Protein AF-A0AAD7U7Q7-F1 (afdb_monomer_lite)

Structure (mmCIF, N/CA/C/O backbone):
data_AF-A0AAD7U7Q7-F1
#
_entry.id   AF-A0AAD7U7Q7-F1
#
loop_
_atom_site.group_PDB
_atom_site.id
_atom_site.type_symbol
_atom_site.label_atom_id
_atom_site.label_alt_id
_atom_site.label_comp_id
_atom_site.label_asym_id
_atom_site.label_entity_id
_atom_site.label_seq_id
_atom_site.pdbx_PDB_ins_code
_atom_site.Cartn_x
_atom_site.Cartn_y
_atom_site.Cartn_z
_atom_site.occupancy
_atom_site.B_iso_or_equiv
_atom_site.auth_seq_id
_atom_site.auth_comp_id
_atom_site.auth_asym_id
_atom_site.auth_atom_id
_atom_site.pdbx_PDB_model_num
ATOM 1 N N . MET A 1 1 ? -9.051 -56.025 20.101 1.00 43.94 1 MET A N 1
ATOM 2 C CA . MET A 1 1 ? -9.552 -55.387 18.868 1.00 43.94 1 MET A CA 1
ATOM 3 C C . MET A 1 1 ? -9.273 -53.905 19.002 1.00 43.94 1 MET A C 1
ATOM 5 O O . MET A 1 1 ? -9.862 -53.266 19.862 1.00 43.94 1 MET A O 1
ATOM 9 N N . SER A 1 2 ? -8.268 -53.416 18.281 1.00 49.59 2 SER A N 1
ATOM 10 C CA . SER A 1 2 ? -7.791 -52.036 18.371 1.00 49.59 2 SER A CA 1
ATOM 11 C C . SER A 1 2 ? -8.788 -51.113 17.677 1.00 49.59 2 SER A C 1
ATOM 13 O O . SER A 1 2 ? -8.965 -51.211 16.465 1.00 49.59 2 SER A O 1
ATOM 15 N N . SER A 1 3 ? -9.463 -50.250 18.436 1.00 54.94 3 SER A N 1
ATOM 16 C CA . SER A 1 3 ? -10.316 -49.207 17.866 1.00 54.94 3 SER A CA 1
ATOM 17 C C . SER A 1 3 ? -9.438 -48.168 17.179 1.00 54.94 3 SER A C 1
ATOM 19 O O . SER A 1 3 ? -8.774 -47.368 17.834 1.00 54.94 3 SER A O 1
ATOM 21 N N . THR A 1 4 ? -9.433 -48.200 15.848 1.00 55.84 4 THR A N 1
ATOM 22 C CA . THR A 1 4 ? -8.940 -47.118 14.998 1.00 55.84 4 THR A CA 1
ATOM 23 C C . THR A 1 4 ? -9.748 -45.863 15.305 1.00 55.84 4 THR A C 1
ATOM 25 O O . THR A 1 4 ? -10.890 -45.711 14.874 1.00 55.84 4 THR A O 1
ATOM 28 N N . GLN A 1 5 ? -9.146 -44.964 16.078 1.00 46.69 5 GLN A N 1
ATOM 29 C CA . GLN A 1 5 ? -9.601 -43.592 16.199 1.00 46.69 5 GLN A CA 1
ATOM 30 C C . GLN A 1 5 ? -9.310 -42.903 14.864 1.00 46.69 5 GLN A C 1
ATOM 32 O O . GLN A 1 5 ? -8.167 -42.580 14.543 1.00 46.69 5 GLN A O 1
ATOM 37 N N . VAL A 1 6 ? -10.357 -42.714 14.066 1.00 48.38 6 VAL A N 1
ATOM 38 C CA . VAL A 1 6 ? -10.345 -41.794 12.932 1.00 48.38 6 VAL A CA 1
ATOM 39 C C . VAL A 1 6 ? -10.052 -40.394 13.467 1.00 48.38 6 VAL A C 1
ATOM 41 O O . VAL A 1 6 ? -10.889 -39.761 14.108 1.00 48.38 6 VAL A O 1
ATOM 44 N N . VAL A 1 7 ? -8.829 -39.925 13.233 1.00 46.25 7 VAL A N 1
ATOM 45 C CA . VAL A 1 7 ? -8.469 -38.511 13.320 1.00 46.25 7 VAL A CA 1
ATOM 46 C C . VAL A 1 7 ? -9.230 -37.782 12.218 1.00 46.25 7 VAL A C 1
ATOM 48 O O . VAL A 1 7 ? -8.768 -37.645 11.089 1.00 46.25 7 VAL A O 1
ATOM 51 N N . ALA A 1 8 ? -10.459 -37.380 12.541 1.00 45.91 8 ALA A N 1
ATOM 52 C CA . ALA A 1 8 ? -11.198 -36.401 11.771 1.00 45.91 8 ALA A CA 1
ATOM 53 C C . ALA A 1 8 ? -10.328 -35.143 11.691 1.00 45.91 8 ALA A C 1
ATOM 55 O O . ALA A 1 8 ? -9.970 -34.565 12.718 1.00 45.91 8 ALA A O 1
ATOM 56 N N . ALA A 1 9 ? -9.942 -34.781 10.469 1.00 49.66 9 ALA A N 1
ATOM 57 C CA . ALA A 1 9 ? -9.218 -33.565 10.156 1.00 49.66 9 ALA A CA 1
ATOM 58 C C . ALA A 1 9 ? -9.987 -32.370 10.729 1.00 49.66 9 ALA A C 1
ATOM 60 O O . ALA A 1 9 ? -11.004 -31.939 10.184 1.00 49.66 9 ALA A O 1
ATOM 61 N N . ALA A 1 10 ? -9.519 -31.884 11.876 1.00 41.47 10 ALA A N 1
ATOM 62 C CA . ALA A 1 10 ? -9.974 -30.636 12.442 1.00 41.47 10 ALA A CA 1
ATOM 63 C C . ALA A 1 10 ? -9.711 -29.526 11.408 1.00 41.47 10 ALA A C 1
ATOM 65 O O . ALA A 1 10 ? -8.636 -29.524 10.794 1.00 41.47 10 ALA A O 1
ATOM 66 N N . PRO A 1 11 ? -10.647 -28.580 11.203 1.00 51.94 11 PRO A N 1
ATOM 67 C CA . PRO A 1 11 ? -10.331 -27.356 10.479 1.00 51.94 11 PRO A CA 1
ATOM 68 C C . PRO A 1 11 ? -9.077 -26.733 11.112 1.00 51.94 11 PRO A C 1
ATOM 70 O O . PRO A 1 11 ? -8.899 -26.877 12.332 1.00 51.94 11 PRO A O 1
ATOM 73 N N . PRO A 1 12 ? -8.192 -26.098 10.315 1.00 50.91 12 PRO A N 1
ATOM 74 C CA . PRO A 1 12 ? -6.986 -25.476 10.838 1.00 50.91 12 PRO A CA 1
ATOM 75 C C . PRO A 1 12 ? -7.402 -24.607 12.017 1.00 50.91 12 PRO A C 1
ATOM 77 O O . PRO A 1 12 ? -8.223 -23.699 11.883 1.00 50.91 12 PRO A O 1
ATOM 80 N N . GLN A 1 13 ? -6.922 -25.001 13.194 1.00 46.72 13 GLN A N 1
ATOM 81 C CA . GLN A 1 13 ? -7.159 -24.312 14.448 1.00 46.72 13 GLN A CA 1
ATOM 82 C C . GLN A 1 13 ? -6.898 -22.825 14.187 1.00 46.72 13 GLN A C 1
ATOM 84 O O . GLN A 1 13 ? -5.906 -22.490 13.543 1.00 46.72 13 GLN A O 1
ATOM 89 N N . VAL A 1 14 ? -7.814 -21.955 14.607 1.00 55.38 14 VAL A N 1
ATOM 90 C CA . VAL A 1 14 ? -7.713 -20.497 14.466 1.00 55.38 14 VAL A CA 1
ATOM 91 C C . VAL A 1 14 ? -6.502 -20.033 15.280 1.00 55.38 14 VAL A C 1
ATOM 93 O O . VAL A 1 14 ? -6.618 -19.682 16.451 1.00 55.38 14 VAL A O 1
ATOM 96 N N . GLN A 1 15 ? -5.308 -20.130 14.703 1.00 49.78 15 GLN A N 1
ATOM 97 C CA . GLN A 1 15 ? -4.063 -19.820 15.390 1.00 49.78 15 GLN A CA 1
ATOM 98 C C . GLN A 1 15 ? -3.788 -18.337 15.171 1.00 49.78 15 GLN A C 1
ATOM 100 O O . GLN A 1 15 ? -3.331 -17.923 14.114 1.00 49.78 15 GLN A O 1
ATOM 105 N N . ASN A 1 16 ? -4.154 -17.563 16.194 1.00 61.53 16 ASN A N 1
ATOM 106 C CA . ASN A 1 16 ? -3.936 -16.131 16.371 1.00 61.53 16 ASN A CA 1
ATOM 107 C C . ASN A 1 16 ? -4.614 -15.242 15.314 1.00 61.53 16 ASN A C 1
ATOM 109 O O . ASN A 1 16 ? -4.184 -15.160 14.168 1.00 61.53 16 ASN A O 1
ATOM 113 N N . GLY A 1 17 ? -5.629 -14.470 15.724 1.00 68.06 17 GLY A N 1
ATOM 114 C CA . GLY A 1 17 ? -6.298 -13.492 14.849 1.00 68.06 17 GLY A CA 1
ATOM 115 C C . GLY A 1 17 ? -5.323 -12.550 14.126 1.00 68.06 17 GLY A C 1
ATOM 116 O O . GLY A 1 17 ? -5.570 -12.172 12.988 1.00 68.06 17 GLY A O 1
ATOM 117 N N . ARG A 1 18 ? -4.157 -12.277 14.728 1.00 73.31 18 ARG A N 1
ATOM 118 C CA . ARG A 1 18 ? -3.048 -11.533 14.110 1.00 73.31 18 ARG A CA 1
ATOM 1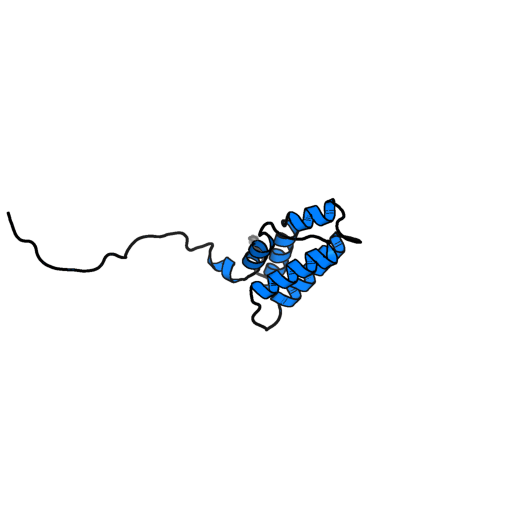19 C C . ARG A 1 18 ? -2.439 -12.222 12.880 1.00 73.31 18 ARG A C 1
ATOM 121 O O . ARG A 1 18 ? -2.066 -11.542 11.937 1.00 73.31 18 ARG A O 1
ATOM 128 N N . GLU A 1 19 ? -2.294 -13.546 12.885 1.00 77.25 19 GLU A N 1
ATOM 129 C CA . GLU A 1 19 ? -1.677 -14.300 11.785 1.00 77.25 19 GLU A CA 1
ATOM 130 C C . GLU A 1 19 ? -2.663 -14.424 10.629 1.00 77.25 19 GLU A C 1
ATOM 132 O O . GLU A 1 19 ? -2.301 -14.175 9.482 1.00 77.25 19 GLU A O 1
ATOM 137 N N . VAL A 1 20 ? -3.935 -14.692 10.945 1.00 79.19 20 VAL A N 1
ATOM 138 C CA . VAL A 1 20 ? -5.030 -14.657 9.964 1.00 79.19 20 VAL A CA 1
ATOM 139 C C . VAL A 1 20 ? -5.130 -13.273 9.322 1.00 79.19 20 VAL A C 1
ATOM 141 O O . VAL A 1 20 ? -5.237 -13.173 8.102 1.00 79.19 20 VAL A O 1
ATOM 144 N N . PHE A 1 21 ? -5.021 -12.209 10.120 1.00 80.12 21 PHE A N 1
ATOM 145 C CA . PHE A 1 21 ? -5.007 -10.839 9.619 1.00 80.12 21 PHE A CA 1
ATOM 146 C C . PHE A 1 21 ? -3.817 -10.582 8.690 1.00 80.12 21 PHE A C 1
ATOM 148 O O . PHE A 1 21 ? -4.011 -10.118 7.573 1.00 80.12 21 PHE A O 1
ATOM 155 N N . GLN A 1 22 ? -2.599 -10.965 9.084 1.00 82.81 22 GLN A N 1
ATOM 156 C CA . GLN A 1 22 ? -1.413 -10.825 8.232 1.00 82.81 22 GLN A CA 1
ATOM 157 C C . GLN A 1 22 ? -1.554 -11.555 6.891 1.00 82.81 22 GLN A C 1
ATOM 159 O O . GLN A 1 22 ? -1.154 -11.022 5.855 1.00 82.81 22 GLN A O 1
ATOM 164 N N . VAL A 1 23 ? -2.134 -12.758 6.893 1.00 84.56 23 VAL A N 1
ATOM 165 C CA . VAL A 1 23 ? -2.419 -13.504 5.660 1.00 84.56 23 VAL A CA 1
ATOM 166 C C . VAL A 1 23 ? -3.475 -12.787 4.815 1.00 84.56 23 VAL A C 1
ATOM 168 O O . VAL A 1 23 ? -3.314 -12.706 3.598 1.00 84.56 23 VAL A O 1
ATOM 171 N N . ALA A 1 24 ? -4.514 -12.226 5.436 1.00 85.06 24 ALA A N 1
ATOM 172 C CA . ALA A 1 24 ? -5.543 -11.462 4.735 1.00 85.06 24 ALA A CA 1
ATOM 173 C C . ALA A 1 24 ? -4.967 -10.199 4.076 1.00 85.06 24 ALA A C 1
ATOM 175 O O . ALA A 1 24 ? -5.176 -10.000 2.881 1.00 85.06 24 ALA A O 1
ATOM 176 N N . VAL A 1 25 ? -4.167 -9.407 4.801 1.00 85.88 25 VAL A N 1
ATOM 177 C CA . VAL A 1 25 ? -3.490 -8.222 4.244 1.00 85.88 25 VAL A CA 1
ATOM 178 C C . VAL A 1 25 ? -2.610 -8.629 3.058 1.00 85.88 25 VAL A C 1
ATOM 180 O O . VAL A 1 25 ? -2.717 -8.052 1.980 1.00 85.88 25 VAL A O 1
ATOM 183 N N . ARG A 1 26 ? -1.807 -9.693 3.195 1.00 86.88 26 ARG A N 1
ATOM 184 C CA . ARG A 1 26 ? -0.992 -10.234 2.089 1.00 86.88 26 ARG A CA 1
ATOM 185 C C . ARG A 1 26 ? -1.823 -10.596 0.860 1.00 86.88 26 ARG A C 1
ATOM 187 O O . ARG A 1 26 ? -1.408 -10.316 -0.263 1.00 86.88 26 ARG A O 1
ATOM 194 N N . ALA A 1 27 ? -2.983 -11.216 1.061 1.00 86.75 27 ALA A N 1
ATOM 195 C CA . ALA A 1 27 ? -3.871 -11.601 -0.028 1.00 86.75 27 ALA A CA 1
ATOM 196 C C . ALA A 1 27 ? -4.473 -10.380 -0.745 1.00 86.75 27 ALA A C 1
ATOM 198 O O . ALA A 1 27 ? -4.531 -10.380 -1.975 1.00 86.75 27 ALA A O 1
ATOM 199 N N . VAL A 1 28 ? -4.863 -9.337 -0.001 1.00 88.06 28 VAL A N 1
ATOM 200 C CA . VAL A 1 28 ? -5.354 -8.067 -0.569 1.00 88.06 28 VAL A CA 1
ATOM 201 C C . VAL A 1 28 ? -4.269 -7.424 -1.432 1.00 88.06 28 VAL A C 1
ATOM 203 O O . VAL A 1 28 ? -4.500 -7.165 -2.610 1.00 88.06 28 VAL A O 1
ATOM 206 N N . PHE A 1 29 ? -3.054 -7.291 -0.901 1.00 85.31 29 PHE A N 1
ATOM 207 C CA . PHE A 1 29 ? -1.907 -6.738 -1.626 1.00 85.31 29 PHE A CA 1
ATOM 208 C C . PHE A 1 29 ? -1.554 -7.529 -2.890 1.00 85.31 29 PHE A C 1
ATOM 210 O O . PHE A 1 29 ? -1.281 -6.948 -3.935 1.00 85.31 29 PHE A O 1
ATOM 217 N N . SER A 1 30 ? -1.611 -8.862 -2.833 1.00 84.44 30 SER A N 1
ATOM 218 C CA . SER A 1 30 ? -1.364 -9.716 -4.002 1.00 84.44 30 SER A CA 1
ATOM 219 C C . SER A 1 30 ? -2.428 -9.556 -5.097 1.00 84.44 30 SER A C 1
ATOM 221 O O . SER A 1 30 ? -2.138 -9.753 -6.284 1.00 84.44 30 SER A O 1
ATOM 223 N N . ARG A 1 31 ? -3.665 -9.213 -4.717 1.00 84.69 31 ARG A N 1
ATOM 224 C CA . ARG A 1 31 ? -4.795 -9.023 -5.635 1.00 84.69 31 ARG A CA 1
ATOM 225 C C . ARG A 1 31 ? -4.945 -7.58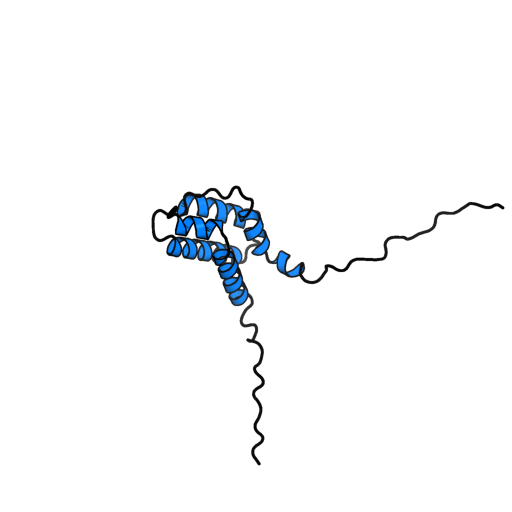2 -6.120 1.00 84.69 31 ARG A C 1
ATOM 227 O O . ARG A 1 31 ? -5.643 -7.371 -7.109 1.00 84.69 31 ARG A O 1
ATOM 234 N N . TRP A 1 32 ? -4.285 -6.626 -5.475 1.00 87.25 32 TRP A N 1
ATOM 235 C CA . TRP A 1 32 ? -4.334 -5.226 -5.862 1.00 87.25 32 TRP A CA 1
ATOM 236 C C . TRP A 1 32 ? -3.685 -5.025 -7.233 1.00 87.25 32 TRP A C 1
ATOM 238 O O . TRP A 1 32 ? -2.476 -5.182 -7.421 1.00 87.25 32 TRP A O 1
ATOM 248 N N . THR A 1 33 ? -4.522 -4.724 -8.220 1.00 85.81 33 THR A N 1
ATOM 249 C CA . THR A 1 33 ? -4.133 -4.598 -9.627 1.00 85.81 33 THR A CA 1
ATOM 250 C C . THR A 1 33 ? -3.162 -3.455 -9.856 1.00 85.81 33 THR A C 1
ATOM 252 O O . THR A 1 33 ? -2.226 -3.634 -10.626 1.00 85.81 33 THR A O 1
ATOM 255 N N . LEU A 1 34 ? -3.330 -2.325 -9.164 1.00 86.88 34 LEU A N 1
ATOM 256 C CA . LEU A 1 34 ? -2.420 -1.186 -9.271 1.00 86.88 34 LEU A CA 1
ATOM 257 C C . LEU A 1 34 ? -0.992 -1.577 -8.875 1.00 86.88 34 LEU A C 1
ATOM 259 O O . LEU A 1 34 ? -0.056 -1.344 -9.633 1.00 86.88 34 LEU A O 1
ATOM 263 N N . LEU A 1 35 ? -0.835 -2.250 -7.732 1.00 84.50 35 LEU A N 1
ATOM 264 C CA . LEU A 1 35 ? 0.467 -2.710 -7.253 1.00 84.50 35 LEU A CA 1
ATOM 265 C C . LEU A 1 35 ? 1.091 -3.734 -8.209 1.00 84.50 35 LEU A C 1
ATOM 267 O O . LE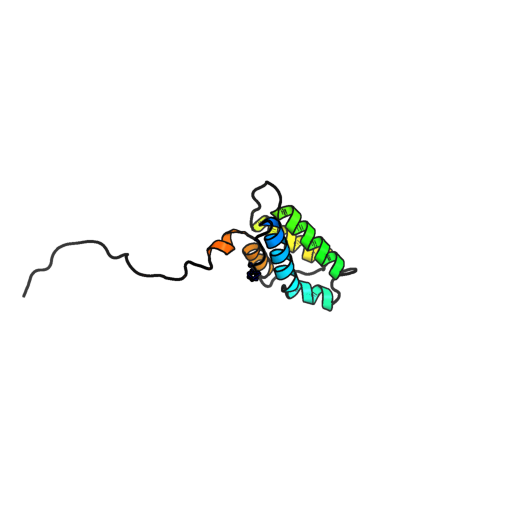U A 1 35 ? 2.287 -3.689 -8.484 1.00 84.50 35 LEU A O 1
ATOM 271 N N . ARG A 1 36 ? 0.279 -4.646 -8.754 1.00 86.50 36 ARG A N 1
ATOM 272 C CA . ARG A 1 36 ? 0.754 -5.622 -9.740 1.00 86.50 36 ARG A CA 1
ATOM 273 C C . ARG A 1 36 ? 1.234 -4.942 -11.020 1.00 86.50 36 ARG A C 1
ATOM 275 O O . ARG A 1 36 ? 2.330 -5.246 -11.475 1.00 86.50 36 ARG A O 1
ATOM 282 N N . LEU A 1 37 ? 0.456 -4.000 -11.551 1.00 86.25 37 LEU A N 1
ATOM 283 C CA . LEU A 1 37 ? 0.830 -3.226 -12.731 1.00 86.25 37 LEU A CA 1
ATOM 284 C C . LEU A 1 37 ? 2.092 -2.405 -12.477 1.00 86.25 37 LEU A C 1
ATOM 286 O O . LEU A 1 37 ? 2.967 -2.388 -13.332 1.00 86.25 37 LEU A O 1
ATOM 290 N N . ALA A 1 38 ? 2.235 -1.800 -11.298 1.00 84.88 38 ALA A N 1
ATOM 291 C CA . ALA A 1 38 ? 3.436 -1.056 -10.938 1.00 84.88 38 ALA A CA 1
ATOM 292 C C . ALA A 1 38 ? 4.697 -1.939 -10.953 1.00 84.88 38 ALA A C 1
ATOM 294 O O . ALA A 1 38 ? 5.748 -1.509 -11.427 1.00 84.88 38 ALA A O 1
ATOM 295 N N . ILE A 1 39 ? 4.589 -3.194 -10.501 1.00 85.69 39 ILE A N 1
ATOM 296 C CA . ILE A 1 39 ? 5.687 -4.171 -10.560 1.00 85.69 39 ILE A CA 1
ATOM 297 C C . ILE A 1 39 ? 5.935 -4.636 -12.003 1.00 85.69 39 ILE A C 1
ATOM 299 O O . ILE A 1 39 ? 7.079 -4.671 -12.446 1.00 85.69 39 ILE A O 1
ATOM 303 N N . GLU A 1 40 ? 4.883 -4.991 -12.746 1.00 85.38 40 GLU A N 1
ATOM 304 C CA . GLU A 1 40 ? 4.987 -5.510 -14.119 1.00 85.38 40 GLU A CA 1
ATOM 305 C C . GLU A 1 40 ? 5.510 -4.467 -15.113 1.00 85.38 40 GLU A C 1
ATOM 307 O O . GLU A 1 40 ? 6.274 -4.800 -16.016 1.00 85.38 40 GLU A O 1
ATOM 312 N N . GLN A 1 41 ? 5.111 -3.206 -14.949 1.00 84.69 41 GLN A N 1
ATOM 313 C CA . GLN A 1 41 ? 5.558 -2.087 -15.778 1.00 84.69 41 GLN A CA 1
ATOM 314 C C . GLN A 1 41 ? 6.901 -1.507 -15.315 1.00 84.69 41 GLN A C 1
ATOM 316 O O . GLN A 1 41 ? 7.453 -0.645 -15.996 1.00 84.69 41 GLN A O 1
ATOM 321 N N . GLY A 1 42 ? 7.430 -1.964 -14.175 1.00 83.00 42 GLY A N 1
ATOM 322 C CA . GLY A 1 42 ? 8.696 -1.482 -13.630 1.00 83.00 42 GLY A CA 1
ATOM 323 C C . GLY A 1 42 ? 8.643 -0.016 -13.205 1.00 83.00 42 GLY A C 1
ATOM 324 O O . GLY A 1 42 ? 9.606 0.712 -13.414 1.00 83.00 42 GLY A O 1
ATOM 325 N N . TRP A 1 43 ? 7.523 0.432 -12.634 1.00 83.75 43 TRP A N 1
ATOM 326 C CA . TRP A 1 43 ? 7.396 1.799 -12.116 1.00 83.75 43 TRP A CA 1
ATOM 327 C C . TRP A 1 43 ? 8.202 2.027 -10.826 1.00 83.75 43 TRP A C 1
ATOM 329 O O . TRP A 1 43 ? 8.381 3.160 -10.391 1.00 83.75 43 TRP A O 1
ATOM 339 N N . SER A 1 44 ? 8.716 0.955 -10.220 1.00 83.94 44 SER A N 1
ATOM 340 C CA . SER A 1 44 ? 9.622 1.013 -9.077 1.00 83.94 44 SER A CA 1
ATOM 341 C C . SER A 1 44 ? 11.083 1.209 -9.481 1.00 83.94 44 SER A C 1
ATOM 343 O O . SER A 1 44 ? 11.583 0.495 -10.351 1.00 83.94 44 SER A O 1
ATOM 345 N N . ASP A 1 45 ? 11.811 2.050 -8.743 1.00 75.44 45 ASP A N 1
ATOM 346 C CA . ASP A 1 45 ? 13.259 2.285 -8.909 1.00 75.44 45 ASP A CA 1
ATOM 347 C C . ASP A 1 45 ? 14.127 1.150 -8.301 1.00 75.44 45 ASP A C 1
ATOM 349 O O . ASP A 1 45 ? 15.144 1.365 -7.646 1.00 75.44 45 ASP A O 1
ATOM 353 N N . GLY A 1 46 ? 13.696 -0.105 -8.457 1.00 80.50 46 GLY A N 1
ATOM 354 C CA . GLY A 1 46 ? 14.338 -1.274 -7.855 1.00 80.50 46 GLY A CA 1
ATOM 355 C C . GLY A 1 46 ? 13.490 -2.542 -7.942 1.00 80.50 46 GLY A C 1
ATOM 356 O O . GLY A 1 46 ? 12.614 -2.671 -8.797 1.00 80.50 46 GLY A O 1
ATOM 357 N N . ASP A 1 47 ? 13.738 -3.494 -7.039 1.00 86.62 47 ASP A N 1
ATOM 358 C CA . ASP A 1 47 ? 12.941 -4.719 -6.931 1.00 86.62 47 ASP A CA 1
ATOM 359 C C . ASP A 1 47 ? 11.520 -4.403 -6.434 1.00 86.62 47 ASP A C 1
ATOM 361 O O . ASP A 1 47 ? 11.254 -4.358 -5.230 1.00 86.62 47 ASP A O 1
ATOM 365 N N . GLY A 1 48 ? 10.574 -4.240 -7.363 1.00 83.69 48 GLY A N 1
ATOM 366 C CA . GLY A 1 48 ? 9.169 -3.957 -7.048 1.00 83.69 48 GLY A CA 1
ATOM 367 C C . GLY A 1 48 ? 8.536 -4.980 -6.096 1.00 83.69 48 GLY A C 1
ATOM 368 O O . GLY A 1 48 ? 7.722 -4.625 -5.248 1.00 83.69 48 GLY A O 1
ATOM 369 N N . SER A 1 49 ? 8.968 -6.247 -6.147 1.00 85.31 49 SER A N 1
ATOM 370 C CA . SER A 1 49 ? 8.531 -7.267 -5.182 1.00 85.31 49 SER A CA 1
ATOM 371 C C . SER A 1 49 ? 9.066 -7.022 -3.767 1.00 85.31 49 SER A C 1
ATOM 373 O O . SER A 1 49 ? 8.379 -7.348 -2.797 1.00 85.31 49 SER A O 1
ATOM 375 N N . ALA A 1 50 ? 10.284 -6.493 -3.626 1.00 88.69 50 ALA A N 1
ATOM 376 C CA . ALA A 1 50 ? 10.861 -6.167 -2.326 1.00 88.69 50 ALA A CA 1
ATOM 377 C C . ALA A 1 50 ? 10.167 -4.938 -1.723 1.00 88.69 50 ALA A C 1
ATOM 379 O O . ALA A 1 50 ? 9.792 -4.976 -0.552 1.00 88.69 50 ALA A O 1
ATOM 380 N N . LEU A 1 51 ? 9.901 -3.914 -2.540 1.00 88.38 51 LEU A N 1
ATOM 381 C CA . LEU A 1 51 ? 9.147 -2.720 -2.140 1.00 88.38 51 LEU A CA 1
ATOM 382 C C . LEU A 1 51 ? 7.699 -3.054 -1.765 1.00 88.38 51 LEU A C 1
ATOM 384 O O . LEU A 1 51 ? 7.198 -2.580 -0.751 1.00 88.38 51 LEU A O 1
ATOM 388 N N . ALA A 1 52 ? 7.037 -3.948 -2.506 1.00 88.12 52 ALA A N 1
ATOM 389 C CA . ALA A 1 52 ? 5.696 -4.419 -2.154 1.00 88.12 52 ALA A CA 1
ATOM 390 C C . ALA A 1 52 ? 5.684 -5.136 -0.794 1.00 88.12 52 ALA A C 1
ATOM 392 O O . ALA A 1 52 ? 4.764 -4.964 0.008 1.00 88.12 52 ALA A O 1
ATOM 393 N N . ASN A 1 53 ? 6.726 -5.922 -0.509 1.00 89.69 53 ASN A N 1
ATOM 394 C CA . ASN A 1 53 ? 6.888 -6.559 0.791 1.00 89.69 53 ASN A CA 1
ATOM 395 C C . ASN A 1 53 ? 7.211 -5.534 1.892 1.00 89.69 53 ASN A C 1
ATOM 397 O O . ASN A 1 53 ? 6.734 -5.692 3.012 1.00 89.69 53 ASN A O 1
ATOM 401 N N . GLU A 1 54 ? 7.975 -4.479 1.606 1.00 90.81 54 GLU A N 1
ATOM 402 C CA . GLU A 1 54 ? 8.204 -3.380 2.551 1.00 90.81 54 GLU A CA 1
ATOM 403 C C . GLU A 1 54 ? 6.898 -2.643 2.881 1.00 90.81 54 GLU A C 1
ATOM 405 O O . GLU A 1 54 ? 6.570 -2.473 4.057 1.00 90.81 54 GLU A O 1
ATOM 410 N N . LEU A 1 55 ? 6.114 -2.287 1.860 1.00 90.12 55 LEU A N 1
ATOM 411 C CA . LEU A 1 55 ? 4.815 -1.635 2.013 1.00 90.12 55 LEU A CA 1
ATOM 412 C C . LEU A 1 55 ? 3.875 -2.458 2.897 1.00 90.12 55 LEU A C 1
ATOM 414 O O . LEU A 1 55 ? 3.286 -1.944 3.848 1.00 90.12 55 LEU A O 1
ATOM 418 N N . LEU A 1 56 ? 3.803 -3.763 2.641 1.00 90.12 56 LEU A N 1
ATOM 419 C CA . LEU A 1 56 ? 3.05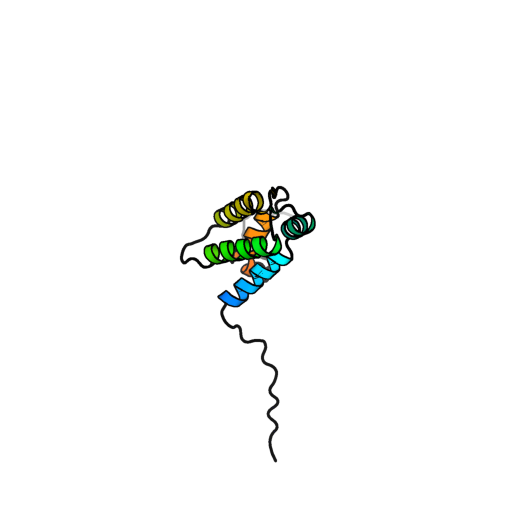5 -4.696 3.472 1.00 90.12 56 LEU A CA 1
ATOM 420 C C . LEU A 1 56 ? 3.503 -4.641 4.944 1.00 90.12 56 LEU A C 1
ATOM 422 O O . LEU A 1 56 ? 2.659 -4.601 5.838 1.00 90.12 56 LEU A O 1
ATOM 426 N N . HIS A 1 57 ? 4.812 -4.644 5.217 1.00 89.88 57 HIS A N 1
ATOM 427 C CA . HIS A 1 57 ? 5.321 -4.560 6.589 1.00 89.88 57 HIS A CA 1
ATOM 428 C C . HIS A 1 57 ? 4.976 -3.223 7.253 1.00 89.88 57 HIS A C 1
ATOM 430 O O . HIS A 1 57 ? 4.614 -3.230 8.429 1.00 89.88 57 HIS A O 1
ATOM 436 N N . ARG A 1 58 ? 5.032 -2.100 6.523 1.00 90.56 58 ARG A N 1
ATOM 437 C CA . ARG A 1 58 ? 4.630 -0.778 7.037 1.00 90.56 58 ARG A CA 1
ATOM 438 C C . ARG A 1 58 ? 3.153 -0.749 7.422 1.00 90.56 58 ARG A C 1
ATOM 440 O O . ARG A 1 58 ? 2.818 -0.333 8.529 1.00 90.56 58 ARG A O 1
ATOM 447 N N . VAL A 1 59 ? 2.284 -1.255 6.549 1.00 88.88 59 VAL A N 1
ATOM 448 C CA . VAL A 1 59 ? 0.835 -1.317 6.791 1.00 88.88 59 VAL A CA 1
ATOM 449 C C . VAL A 1 59 ? 0.513 -2.230 7.971 1.00 88.88 59 VAL A C 1
ATOM 451 O O . VAL A 1 59 ? -0.259 -1.857 8.851 1.00 88.88 59 VAL A O 1
ATOM 454 N N . LEU A 1 60 ? 1.154 -3.397 8.057 1.00 87.38 60 LEU A N 1
ATOM 455 C CA . LEU A 1 60 ? 0.998 -4.283 9.209 1.00 87.38 60 LEU A CA 1
ATOM 456 C C . LEU A 1 60 ? 1.503 -3.644 10.505 1.00 87.38 60 LEU A C 1
ATOM 458 O O . LEU A 1 60 ? 0.845 -3.783 11.528 1.00 87.38 60 LEU A O 1
ATOM 462 N N . ALA A 1 61 ? 2.633 -2.935 10.481 1.00 88.25 61 ALA A N 1
ATOM 463 C CA . ALA A 1 61 ? 3.148 -2.238 11.656 1.00 88.25 61 ALA A CA 1
ATOM 464 C C . ALA A 1 61 ? 2.178 -1.152 12.143 1.00 88.25 61 ALA A C 1
ATOM 466 O O . ALA A 1 61 ? 1.948 -1.035 13.348 1.00 88.25 61 ALA A O 1
ATOM 467 N N . LEU A 1 62 ? 1.559 -0.409 11.218 1.00 86.44 62 LEU A N 1
ATOM 468 C CA . LEU A 1 62 ? 0.532 0.573 11.549 1.00 86.44 62 LEU A CA 1
ATOM 469 C C . LEU A 1 62 ? -0.680 -0.115 12.194 1.00 86.44 62 LEU A C 1
ATOM 471 O O . LEU A 1 62 ? -1.037 0.216 13.320 1.00 86.44 62 LEU A O 1
ATOM 475 N N . LEU A 1 63 ? -1.248 -1.123 11.527 1.00 82.75 63 LEU A N 1
ATOM 476 C CA . LEU A 1 63 ? -2.468 -1.822 11.957 1.00 82.75 63 LEU A CA 1
ATOM 477 C C . LEU A 1 63 ? -2.294 -2.647 13.243 1.00 82.75 63 LEU A C 1
ATOM 479 O O . LEU A 1 63 ? -3.267 -2.879 13.955 1.00 82.75 63 LEU A O 1
ATOM 483 N N . LEU A 1 64 ? -1.076 -3.107 13.538 1.00 82.00 64 LEU A N 1
ATOM 484 C CA . LEU A 1 64 ? -0.746 -3.865 14.750 1.00 82.00 64 LEU A CA 1
ATOM 485 C C . LEU A 1 64 ? -0.281 -2.975 15.912 1.00 82.00 64 LEU A C 1
ATOM 487 O O . LEU A 1 64 ? 0.098 -3.503 16.957 1.00 82.00 64 LEU A O 1
ATOM 491 N N . THR A 1 65 ? -0.283 -1.650 15.752 1.00 82.31 65 THR A N 1
ATOM 492 C CA . THR A 1 65 ? 0.012 -0.727 16.855 1.00 82.31 65 THR A CA 1
ATOM 493 C C . THR A 1 65 ? -1.142 -0.726 17.868 1.00 82.31 65 THR A C 1
ATOM 495 O O . THR A 1 65 ? -2.305 -0.806 17.488 1.00 82.31 65 THR A O 1
ATOM 498 N N . ASP A 1 66 ? -0.854 -0.542 19.162 1.00 76.19 66 ASP A N 1
ATOM 499 C CA . ASP A 1 66 ? -1.867 -0.396 20.229 1.00 76.19 66 ASP A CA 1
ATOM 500 C C . ASP A 1 66 ? -2.744 0.874 20.116 1.00 76.19 66 ASP A C 1
ATOM 502 O O . ASP A 1 66 ? -3.625 1.117 20.945 1.00 76.19 66 ASP A O 1
ATOM 506 N N . LYS A 1 67 ? -2.502 1.719 19.108 1.00 81.75 67 LYS A N 1
ATOM 507 C CA . LYS A 1 67 ? -3.263 2.944 18.857 1.00 81.75 67 LYS A CA 1
ATOM 508 C C . LYS A 1 67 ? -4.473 2.639 17.985 1.00 81.75 67 LYS A C 1
ATOM 510 O O . LYS A 1 67 ? -4.448 1.756 17.133 1.00 81.75 67 LYS A O 1
ATOM 515 N N . LYS A 1 68 ? -5.525 3.437 18.147 1.00 78.88 68 LYS A N 1
ATOM 516 C CA . LYS A 1 68 ? -6.636 3.437 17.200 1.00 78.88 68 LYS A CA 1
ATOM 517 C C . LYS A 1 68 ? -6.135 4.004 15.872 1.00 78.88 68 LYS A C 1
ATOM 519 O O . LYS A 1 68 ? -5.865 5.196 15.802 1.00 78.88 68 LYS A O 1
ATOM 524 N N . VAL A 1 69 ? -5.998 3.138 14.876 1.00 82.69 69 VAL A N 1
ATOM 525 C CA . VAL A 1 69 ? -5.665 3.516 13.502 1.00 82.69 69 VAL A CA 1
ATOM 526 C C . VAL A 1 69 ? -6.949 3.916 12.793 1.00 82.69 69 VAL A C 1
ATOM 528 O O . VAL A 1 69 ? -7.920 3.154 12.803 1.00 82.69 69 VAL A O 1
ATOM 531 N N . TYR A 1 70 ? -6.962 5.111 12.216 1.00 85.25 70 TYR A N 1
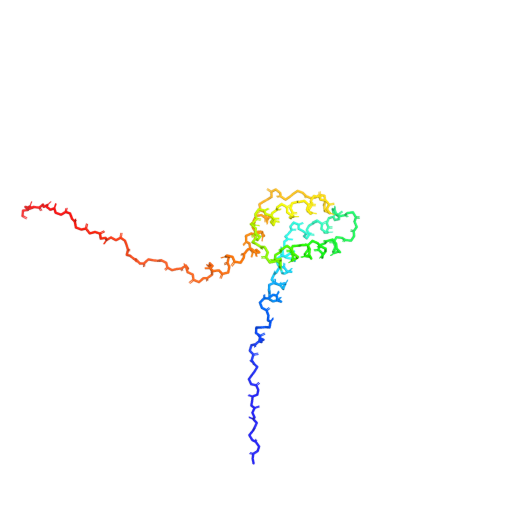ATOM 532 C CA . TYR A 1 70 ? -8.064 5.562 11.371 1.00 85.25 70 TYR A CA 1
ATOM 533 C C . TYR A 1 70 ? -7.858 5.120 9.924 1.00 85.25 70 TYR A C 1
ATOM 535 O O . TYR A 1 70 ? -6.736 4.852 9.500 1.00 85.25 70 TYR A O 1
ATOM 543 N N . GLN A 1 71 ? -8.955 5.029 9.174 1.00 83.12 71 GLN A N 1
ATOM 544 C CA . GLN A 1 71 ? -8.909 4.654 7.763 1.00 83.12 71 GLN A CA 1
ATOM 545 C C . GLN A 1 71 ? -8.043 5.640 6.964 1.00 83.12 71 GLN A C 1
ATOM 547 O O . GLN A 1 71 ? -7.187 5.198 6.205 1.00 83.12 71 GLN A O 1
ATOM 552 N N . ASP A 1 72 ? -8.175 6.939 7.240 1.00 86.81 72 ASP A N 1
ATOM 553 C CA . ASP A 1 72 ? -7.410 8.004 6.585 1.00 86.81 72 ASP A CA 1
ATOM 554 C C . ASP A 1 72 ? -5.889 7.838 6.796 1.00 86.81 72 ASP A C 1
ATOM 556 O O . ASP A 1 72 ? -5.115 8.002 5.864 1.00 86.81 72 ASP A O 1
ATOM 560 N N . GLU A 1 73 ? -5.441 7.392 7.983 1.00 89.06 73 GLU A N 1
ATOM 561 C CA . GLU A 1 73 ? -4.010 7.120 8.235 1.00 89.06 73 GLU A CA 1
ATOM 562 C C . GLU A 1 73 ? -3.473 5.965 7.374 1.00 89.06 73 GLU A C 1
ATOM 564 O O . GLU A 1 73 ? -2.289 5.933 7.035 1.00 89.06 73 GLU A O 1
ATOM 569 N N . VAL A 1 74 ? -4.320 4.977 7.063 1.00 88.44 74 VAL A N 1
ATOM 570 C CA . VAL A 1 74 ? -3.950 3.864 6.180 1.00 88.44 74 VAL A CA 1
ATOM 571 C C . VAL A 1 74 ? -3.925 4.339 4.731 1.00 88.44 74 VAL A C 1
ATOM 573 O O . VAL A 1 74 ? -3.018 3.956 3.998 1.00 88.44 74 VAL A O 1
ATOM 576 N N . GLU A 1 75 ? -4.886 5.170 4.328 1.00 90.50 75 GLU A N 1
ATOM 577 C CA . GLU A 1 75 ? -4.950 5.761 2.987 1.00 90.50 75 GLU A CA 1
ATOM 578 C C . GLU A 1 75 ? -3.730 6.634 2.710 1.00 90.50 75 GLU A C 1
ATOM 580 O O . GLU A 1 75 ? -3.019 6.373 1.741 1.00 90.50 75 GLU A O 1
ATOM 585 N N . ASP A 1 76 ? -3.418 7.577 3.600 1.00 90.31 76 ASP A N 1
ATOM 586 C CA . ASP A 1 76 ? -2.244 8.448 3.490 1.00 90.31 76 ASP A CA 1
ATOM 587 C C . ASP A 1 76 ? -0.955 7.622 3.361 1.00 90.31 76 ASP A C 1
ATOM 589 O O . ASP A 1 76 ? -0.152 7.843 2.453 1.00 90.31 76 ASP A O 1
ATOM 593 N N . LEU A 1 77 ? -0.787 6.590 4.202 1.00 90.75 77 LEU A N 1
ATOM 594 C CA . LEU A 1 77 ? 0.374 5.699 4.132 1.00 90.75 77 LEU A CA 1
ATOM 595 C C . LEU A 1 77 ? 0.469 4.984 2.777 1.00 90.75 77 LEU A C 1
ATOM 597 O O . LEU A 1 77 ? 1.575 4.807 2.260 1.00 90.75 77 LEU A O 1
ATOM 601 N N . LEU A 1 78 ? -0.656 4.527 2.222 1.00 90.31 78 LEU A N 1
ATOM 602 C CA . LEU A 1 78 ? -0.704 3.846 0.928 1.00 90.31 78 LEU A CA 1
ATOM 603 C C . LEU A 1 78 ? -0.390 4.808 -0.223 1.00 90.31 78 LEU A C 1
ATOM 605 O O . LEU A 1 78 ? 0.408 4.448 -1.089 1.00 90.31 78 LEU A O 1
ATOM 609 N N . PHE A 1 79 ? -0.956 6.016 -0.212 1.00 90.44 79 PHE A N 1
ATOM 610 C CA . PHE A 1 79 ? -0.687 7.055 -1.207 1.00 90.44 79 PHE A CA 1
ATOM 611 C C . PHE A 1 79 ? 0.785 7.465 -1.216 1.00 90.44 79 PHE A C 1
ATOM 613 O O . PHE A 1 79 ? 1.441 7.352 -2.252 1.00 90.44 79 PHE A O 1
ATOM 620 N N . GLU A 1 80 ? 1.332 7.841 -0.056 1.00 91.31 80 GLU A N 1
ATOM 621 C CA . GLU A 1 80 ? 2.745 8.218 0.083 1.00 91.31 80 GLU A CA 1
ATOM 622 C C . GLU A 1 80 ? 3.673 7.088 -0.372 1.00 91.31 80 GLU A C 1
ATOM 624 O O . GLU A 1 80 ? 4.696 7.309 -1.019 1.00 91.31 80 GLU A O 1
ATOM 629 N N . SER A 1 81 ? 3.310 5.848 -0.047 1.00 89.94 81 SER A N 1
ATOM 630 C CA . SER A 1 81 ? 4.089 4.669 -0.405 1.00 89.94 81 SER A CA 1
ATOM 631 C C . SER A 1 81 ? 4.079 4.378 -1.901 1.00 89.94 81 SER A C 1
ATOM 633 O O . SER A 1 81 ? 5.116 4.014 -2.454 1.00 89.94 81 SER A O 1
ATOM 635 N N . LEU A 1 82 ? 2.933 4.514 -2.566 1.00 88.56 82 LEU A N 1
ATOM 636 C CA . LEU A 1 82 ? 2.825 4.319 -4.009 1.00 88.56 82 LEU A CA 1
ATOM 637 C C . LEU A 1 82 ? 3.561 5.412 -4.783 1.00 88.56 82 LEU A C 1
ATOM 639 O O . LEU A 1 82 ? 4.286 5.098 -5.726 1.00 88.56 82 LEU A O 1
ATOM 643 N N . GLU A 1 83 ? 3.444 6.666 -4.354 1.00 90.00 83 GLU A N 1
ATOM 644 C CA . GLU A 1 83 ? 4.155 7.778 -4.980 1.00 90.00 83 GLU A CA 1
ATOM 645 C C . GLU A 1 83 ? 5.669 7.648 -4.761 1.00 90.00 83 GLU A C 1
ATOM 647 O O . GLU A 1 83 ? 6.446 7.723 -5.710 1.00 90.00 83 GLU A O 1
ATOM 652 N N . SER A 1 84 ? 6.104 7.368 -3.529 1.00 88.31 84 SER A N 1
ATOM 653 C CA . SER A 1 84 ? 7.527 7.312 -3.188 1.00 88.31 84 SER A CA 1
ATOM 654 C C . SER A 1 84 ? 8.243 6.059 -3.704 1.00 88.31 84 SER A C 1
ATOM 656 O O . SER A 1 84 ? 9.394 6.164 -4.122 1.00 88.31 84 SER A O 1
ATOM 658 N N . MET A 1 85 ? 7.609 4.878 -3.664 1.00 87.81 85 MET A N 1
ATOM 659 C CA . MET A 1 85 ? 8.260 3.610 -4.042 1.00 87.81 85 MET A CA 1
ATOM 660 C C . MET A 1 85 ? 7.973 3.178 -5.479 1.00 87.81 85 MET A C 1
ATOM 662 O O . MET A 1 85 ? 8.824 2.549 -6.107 1.00 87.81 85 MET A O 1
ATOM 666 N N . PHE A 1 86 ? 6.777 3.470 -5.987 1.00 86.06 86 PHE A N 1
ATOM 667 C CA . PHE A 1 86 ? 6.305 2.999 -7.289 1.00 86.06 86 PHE A CA 1
ATOM 668 C C . PHE A 1 86 ? 6.052 4.138 -8.276 1.00 86.06 86 PHE A C 1
ATOM 670 O O . PHE A 1 86 ? 5.531 3.867 -9.353 1.00 86.06 86 PHE A O 1
ATOM 677 N N . ASN A 1 87 ? 6.368 5.392 -7.918 1.00 85.19 87 ASN A N 1
ATOM 678 C CA . ASN A 1 87 ? 6.110 6.584 -8.731 1.00 85.19 87 ASN A CA 1
ATOM 679 C C . ASN A 1 87 ? 4.689 6.579 -9.341 1.00 85.19 87 ASN A C 1
ATOM 681 O O . ASN A 1 87 ? 4.482 6.954 -10.499 1.00 85.19 87 ASN A O 1
ATOM 685 N N . ALA A 1 88 ? 3.723 6.077 -8.564 1.00 84.25 88 ALA A N 1
ATOM 686 C CA . ALA A 1 88 ? 2.367 5.782 -8.996 1.00 84.25 88 ALA A CA 1
ATOM 687 C C . ALA A 1 88 ? 1.364 6.580 -8.166 1.00 84.25 88 ALA A C 1
ATOM 689 O O . ALA A 1 88 ? 1.432 6.592 -6.939 1.00 84.25 88 ALA A O 1
ATOM 690 N N . LEU A 1 89 ? 0.399 7.194 -8.845 1.00 81.12 89 LEU A N 1
ATOM 691 C CA . LEU A 1 89 ? -0.723 7.886 -8.220 1.00 81.12 89 LEU A CA 1
ATOM 692 C C . LEU A 1 89 ? -1.964 6.997 -8.327 1.00 81.12 89 LEU A C 1
ATOM 694 O O . LEU A 1 89 ? -2.367 6.602 -9.423 1.00 81.12 89 LEU A O 1
ATOM 698 N N . ALA A 1 90 ? -2.555 6.647 -7.187 1.00 79.12 90 ALA A N 1
ATOM 699 C CA . ALA A 1 90 ? -3.750 5.812 -7.129 1.00 79.12 90 ALA A CA 1
ATOM 700 C C . ALA A 1 90 ? -5.031 6.646 -7.236 1.00 79.12 90 ALA A C 1
ATOM 702 O O . ALA A 1 90 ? -5.723 6.871 -6.254 1.00 79.12 90 ALA A O 1
ATOM 703 N N . GLU A 1 91 ? -5.366 7.112 -8.433 1.00 79.75 91 GLU A N 1
ATOM 704 C CA . GLU A 1 91 ? -6.548 7.965 -8.642 1.00 79.75 91 GLU A CA 1
ATOM 705 C C . GLU A 1 91 ? -7.842 7.177 -8.928 1.00 79.75 91 GLU A C 1
ATOM 707 O O . GLU A 1 91 ? -8.883 7.772 -9.199 1.00 79.75 91 GLU A O 1
ATOM 712 N N . ASP A 1 92 ? -7.803 5.840 -8.906 1.00 79.81 92 ASP A N 1
ATOM 713 C CA . ASP A 1 92 ? -8.965 5.006 -9.252 1.00 79.81 92 ASP A CA 1
ATOM 714 C C . ASP A 1 92 ? -9.899 4.700 -8.069 1.00 79.81 92 ASP A C 1
ATOM 716 O O . ASP A 1 92 ? -10.923 4.043 -8.252 1.00 79.81 92 ASP A O 1
ATOM 720 N N . GLY A 1 93 ? -9.571 5.178 -6.866 1.00 82.94 93 GLY A N 1
ATOM 721 C CA . GLY A 1 93 ? -10.319 4.876 -5.643 1.00 82.94 93 GLY A CA 1
ATOM 722 C C . GLY A 1 93 ? -9.954 3.529 -5.002 1.00 82.94 93 GLY A C 1
ATOM 723 O O . GLY A 1 93 ? -10.596 3.100 -4.040 1.00 82.94 93 GLY A O 1
ATOM 724 N N . SER A 1 94 ? -8.958 2.807 -5.539 1.00 86.44 94 SER A N 1
ATOM 725 C CA . SER A 1 94 ? -8.570 1.501 -4.991 1.00 86.44 94 SER A CA 1
ATOM 726 C C . SER A 1 94 ? -7.844 1.591 -3.651 1.00 86.44 94 SER A C 1
ATOM 728 O O . SER A 1 94 ? -7.865 0.615 -2.903 1.00 86.44 94 SER A O 1
ATOM 730 N N . VAL A 1 95 ? -7.230 2.731 -3.310 1.00 86.75 95 VAL A N 1
ATOM 731 C CA . VAL A 1 95 ? -6.597 2.929 -1.995 1.00 86.75 95 VAL A CA 1
ATOM 732 C C . VAL A 1 95 ? -7.652 2.950 -0.894 1.00 86.75 95 VAL A C 1
ATOM 734 O O . VAL A 1 95 ? -7.486 2.271 0.117 1.00 86.75 95 VAL A O 1
ATOM 737 N N . GLU A 1 96 ? -8.759 3.645 -1.126 1.00 86.12 96 GLU A N 1
ATOM 738 C CA . GLU A 1 96 ? -9.903 3.761 -0.226 1.00 86.12 96 GLU A CA 1
ATOM 739 C C . GLU A 1 96 ? -10.641 2.422 -0.082 1.00 86.12 96 GLU A C 1
ATOM 741 O O . GLU A 1 96 ? -11.095 2.048 1.001 1.00 86.12 96 GLU A O 1
ATOM 746 N N . GLU A 1 97 ? -10.731 1.639 -1.163 1.00 85.00 97 GLU A N 1
ATOM 747 C CA . GLU A 1 97 ? -11.278 0.281 -1.086 1.00 85.00 97 GLU A CA 1
ATOM 748 C C . GLU A 1 97 ? -10.365 -0.639 -0.259 1.00 85.00 97 GLU A C 1
ATOM 750 O O . GLU A 1 97 ? -10.833 -1.357 0.631 1.00 85.00 97 GLU A O 1
ATOM 755 N N . VAL A 1 98 ? -9.051 -0.602 -0.508 1.00 86.12 98 VAL A N 1
ATOM 756 C CA . VAL A 1 98 ? -8.067 -1.408 0.225 1.00 86.12 98 VAL A CA 1
ATOM 757 C C . VAL A 1 98 ? -8.021 -1.007 1.699 1.00 86.12 98 VAL A C 1
ATOM 759 O O . VAL A 1 98 ? -8.047 -1.888 2.558 1.00 86.12 98 VAL A O 1
ATOM 762 N N . SER A 1 99 ? -8.012 0.285 2.027 1.00 85.12 99 SER A N 1
ATOM 763 C CA . SER A 1 99 ? -8.029 0.771 3.412 1.00 85.12 99 SER A CA 1
ATOM 764 C C . SER A 1 99 ? -9.289 0.298 4.151 1.00 85.12 99 SER A C 1
ATOM 766 O O . SER A 1 99 ? -9.197 -0.210 5.273 1.00 85.12 99 SER A O 1
ATOM 768 N N . SER A 1 100 ? -10.453 0.355 3.496 1.00 83.12 100 SER A N 1
ATOM 769 C CA . SER A 1 100 ? -11.729 -0.111 4.041 1.00 83.12 100 SER A CA 1
ATOM 770 C C . SER A 1 100 ? -11.751 -1.628 4.270 1.00 83.12 100 SER A C 1
ATOM 772 O O . SER A 1 100 ? -12.245 -2.098 5.299 1.00 83.12 100 SER A O 1
ATOM 774 N N . LEU A 1 101 ? -11.163 -2.407 3.354 1.00 82.12 101 LEU A N 1
ATOM 775 C CA . LEU A 1 101 ? -11.014 -3.863 3.485 1.00 82.12 101 LEU A CA 1
ATOM 776 C C . LEU A 1 101 ? -10.076 -4.259 4.631 1.00 82.12 101 LEU A C 1
ATOM 778 O O . LEU A 1 101 ? -10.298 -5.278 5.290 1.00 82.12 101 LEU A O 1
ATOM 782 N N . LEU A 1 102 ? -9.024 -3.474 4.859 1.00 78.25 102 LEU A N 1
ATOM 783 C CA . LEU A 1 102 ? -8.064 -3.684 5.942 1.00 78.25 102 LEU A CA 1
ATOM 784 C C . LEU A 1 102 ? -8.622 -3.260 7.301 1.00 78.25 102 LEU A C 1
ATOM 786 O O . LEU A 1 102 ? -8.207 -3.795 8.334 1.00 78.25 102 LEU A O 1
ATOM 790 N N . HIS A 1 103 ? -9.571 -2.327 7.317 1.00 71.81 103 HIS A N 1
ATOM 791 C CA . HIS A 1 103 ? -10.208 -1.894 8.543 1.00 71.81 103 HIS A CA 1
ATOM 792 C C . HIS A 1 103 ? -11.145 -3.004 9.074 1.00 71.81 103 HIS A C 1
ATOM 794 O O . HIS A 1 103 ? -12.081 -3.432 8.390 1.00 71.81 103 HIS A O 1
ATOM 800 N N . PRO A 1 104 ? -10.961 -3.472 10.326 1.00 57.47 104 PRO A N 1
ATOM 801 C CA . PRO A 1 104 ? -11.683 -4.626 10.874 1.00 57.47 104 PRO A CA 1
ATOM 802 C C . PRO A 1 104 ? -13.205 -4.430 10.977 1.00 57.47 104 PRO A C 1
ATOM 804 O O . PRO A 1 104 ? -13.922 -5.387 11.255 1.00 57.47 104 PRO A O 1
ATOM 807 N N . ALA A 1 105 ? -13.726 -3.226 10.721 1.00 49.09 105 ALA A N 1
ATOM 808 C CA . ALA A 1 105 ? -15.162 -2.982 10.622 1.00 49.09 105 ALA A CA 1
ATOM 809 C C . ALA A 1 105 ? -15.831 -3.744 9.461 1.00 49.09 105 ALA A C 1
ATOM 811 O O . ALA A 1 105 ? -17.005 -4.085 9.568 1.00 49.09 105 ALA A O 1
ATOM 812 N N . SER A 1 106 ? -15.114 -4.070 8.379 1.00 44.94 106 SER A N 1
ATOM 813 C CA . SER A 1 106 ? -15.711 -4.759 7.222 1.00 44.94 106 SER A CA 1
ATOM 814 C C . SER A 1 106 ? -16.047 -6.237 7.503 1.00 44.94 106 SER A C 1
ATOM 816 O O . SER A 1 106 ? -17.005 -6.788 6.955 1.00 44.94 106 SER A O 1
ATOM 818 N N . VAL A 1 107 ? -15.369 -6.875 8.471 1.00 49.06 107 VAL A N 1
ATOM 819 C CA . VAL A 1 107 ? -15.644 -8.279 8.846 1.00 49.06 107 VAL A CA 1
ATOM 820 C C . VAL A 1 107 ? -17.033 -8.477 9.479 1.00 49.06 107 VAL A C 1
ATOM 822 O O . VAL A 1 107 ? -17.500 -9.608 9.598 1.00 49.06 107 VAL A O 1
ATOM 825 N N . VAL A 1 108 ? -17.731 -7.389 9.838 1.00 44.81 108 VAL A N 1
ATOM 826 C CA . VAL A 1 108 ? -19.101 -7.415 10.380 1.00 44.81 108 VAL A CA 1
ATOM 827 C C . VAL A 1 108 ? -20.190 -7.115 9.337 1.00 44.81 108 VAL A C 1
ATOM 829 O O . VAL A 1 108 ? -21.362 -7.021 9.689 1.00 44.81 108 VAL A O 1
ATOM 832 N N . ALA A 1 109 ? -19.852 -6.991 8.048 1.00 43.31 109 ALA A N 1
ATOM 833 C CA . ALA A 1 109 ? -20.837 -6.732 6.988 1.00 43.31 109 ALA A CA 1
ATOM 834 C C . ALA A 1 109 ? -21.237 -7.986 6.180 1.00 43.31 109 ALA A C 1
ATOM 836 O O . ALA A 1 109 ? -22.169 -7.935 5.381 1.00 43.31 109 ALA A O 1
ATOM 837 N N . GLY A 1 110 ? -20.585 -9.132 6.412 1.00 41.19 110 GLY A N 1
ATOM 838 C CA . GLY A 1 110 ? -20.838 -10.383 5.682 1.00 41.19 110 GLY A CA 1
ATOM 839 C C . GLY A 1 110 ? -22.044 -11.218 6.143 1.00 41.19 110 GLY A C 1
ATOM 840 O O . GLY A 1 110 ? -22.337 -12.225 5.503 1.00 41.19 110 GLY A O 1
ATOM 841 N N . SER A 1 111 ? -22.750 -10.835 7.217 1.00 45.50 111 SER A N 1
ATOM 842 C CA . SER A 1 111 ? -23.799 -11.685 7.825 1.00 45.50 111 SER A CA 1
ATOM 843 C C . SER A 1 111 ? -25.129 -10.989 8.134 1.00 45.50 111 SER A C 1
ATOM 845 O O . SER A 1 111 ? -25.986 -11.601 8.767 1.00 45.50 111 SER A O 1
ATOM 847 N N . SER A 1 112 ? -25.344 -9.748 7.686 1.00 39.88 112 SER A N 1
ATOM 848 C CA . SER A 1 112 ? -26.578 -9.001 7.995 1.00 39.88 112 SER A CA 1
ATOM 849 C C . SER A 1 112 ? -27.199 -8.331 6.767 1.00 39.88 112 SER A C 1
ATOM 851 O O . SER A 1 112 ? -27.727 -7.228 6.846 1.00 39.88 112 SER A O 1
ATOM 853 N N . ALA A 1 113 ? -27.166 -9.003 5.616 1.00 44.94 113 ALA A N 1
ATOM 854 C CA . ALA A 1 113 ? -28.017 -8.670 4.476 1.00 44.94 113 ALA A CA 1
ATOM 855 C C . ALA A 1 113 ? -29.270 -9.561 4.488 1.00 44.94 113 ALA A C 1
ATOM 857 O O . ALA A 1 113 ? -29.424 -10.455 3.661 1.00 44.94 113 ALA A O 1
ATOM 858 N N . LEU A 1 114 ? -30.166 -9.328 5.451 1.00 34.59 114 LEU A N 1
ATOM 859 C CA . LEU A 1 114 ? -31.561 -9.759 5.348 1.00 34.59 114 LEU A CA 1
ATOM 860 C C . LEU A 1 114 ? -32.463 -8.767 6.104 1.00 34.59 114 LEU A C 1
ATOM 862 O O . LEU A 1 114 ? -32.695 -8.879 7.302 1.00 34.59 114 LEU A O 1
ATOM 866 N N . ASN A 1 115 ? -32.946 -7.762 5.382 1.00 45.31 115 ASN A N 1
ATOM 867 C CA . ASN A 1 115 ? -34.117 -6.949 5.738 1.00 45.31 115 ASN A CA 1
ATOM 868 C C . ASN A 1 115 ? -35.314 -7.508 4.923 1.00 45.31 115 ASN A C 1
ATOM 870 O O . ASN A 1 115 ? -35.027 -8.110 3.881 1.00 45.31 115 ASN A O 1
ATOM 874 N N . PRO A 1 116 ? -36.618 -7.264 5.207 1.00 64.25 116 PRO A N 1
ATOM 875 C CA . PRO A 1 116 ? -37.311 -6.603 6.339 1.00 64.25 116 PRO A CA 1
ATOM 876 C C . PRO A 1 116 ? -38.390 -7.515 6.984 1.00 64.25 116 PRO A C 1
ATOM 878 O O . PRO A 1 116 ? -38.614 -8.605 6.460 1.00 64.25 116 PRO A O 1
ATOM 881 N N . PRO A 1 117 ? -39.098 -7.154 8.086 1.00 53.19 117 PRO A N 1
ATOM 882 C CA . PRO A 1 117 ? -40.000 -5.991 8.171 1.00 53.19 117 PRO A CA 1
ATOM 883 C C . PRO A 1 117 ? -40.023 -5.320 9.557 1.00 53.19 117 PRO A C 1
ATOM 885 O O . PRO A 1 117 ? -39.257 -5.683 10.434 1.00 53.19 117 PRO A O 1
ATOM 888 N N . GLN A 1 118 ? -40.961 -4.385 9.747 1.00 50.22 118 GLN A N 1
ATOM 889 C CA . GLN A 1 118 ? -41.347 -3.707 10.999 1.00 50.22 118 GLN A CA 1
ATOM 890 C C . GLN A 1 118 ? -40.828 -2.264 11.150 1.00 50.22 118 GLN A C 1
ATOM 892 O O . GLN A 1 118 ? -40.036 -1.944 12.027 1.00 50.22 118 GLN A O 1
ATOM 897 N N . ALA A 1 119 ? -41.373 -1.356 10.338 1.00 46.75 119 ALA A N 1
ATOM 898 C CA . ALA A 1 119 ? -41.548 0.038 10.745 1.00 46.75 119 ALA A CA 1
ATOM 899 C C . ALA A 1 119 ? -42.863 0.580 10.167 1.00 46.75 119 ALA A C 1
ATOM 901 O O . ALA A 1 119 ? -42.882 1.416 9.270 1.00 46.75 119 ALA A O 1
ATOM 902 N N . GLN A 1 120 ? -43.982 0.055 10.664 1.00 46.41 120 GLN A N 1
ATOM 903 C CA . GLN A 1 120 ? -45.278 0.719 10.554 1.00 46.41 120 GLN A CA 1
ATOM 904 C C . GLN A 1 120 ? -46.053 0.483 11.842 1.00 46.41 120 GLN A C 1
ATOM 906 O O . GLN A 1 120 ? -46.746 -0.512 12.014 1.00 46.41 120 GLN A O 1
ATOM 911 N N . THR A 1 121 ? -45.896 1.428 12.756 1.00 54.31 121 THR A N 1
ATOM 912 C CA . THR A 1 121 ? -46.753 1.636 13.923 1.00 54.31 121 THR A CA 1
ATOM 913 C C . THR A 1 121 ? -46.678 3.122 14.282 1.00 54.31 121 THR A C 1
ATOM 915 O O . THR A 1 121 ? -45.595 3.687 14.119 1.00 54.31 121 THR A O 1
ATOM 918 N N . PRO A 1 122 ? -47.697 3.744 14.897 1.00 55.09 122 PRO A N 1
ATOM 919 C CA . PRO A 1 122 ? -49.108 3.362 15.000 1.00 55.09 122 PRO A CA 1
ATOM 920 C C . PRO A 1 122 ? -50.092 4.537 14.752 1.00 55.09 122 PRO A C 1
ATOM 922 O O . PRO A 1 122 ? -49.716 5.700 14.695 1.00 55.09 122 PRO A O 1
ATOM 925 N N . ASP A 1 123 ? -51.364 4.157 14.618 1.00 54.59 123 ASP A N 1
ATOM 926 C CA . ASP A 1 123 ? -52.604 4.825 15.050 1.00 54.59 123 ASP A CA 1
ATOM 927 C C . ASP A 1 123 ? -52.773 6.358 14.938 1.00 54.59 123 ASP A C 1
ATOM 929 O O . ASP A 1 123 ? -52.138 7.153 15.628 1.00 54.59 123 ASP A O 1
ATOM 933 N N . GLY A 1 124 ? -53.764 6.758 14.134 1.00 49.34 124 GLY A N 1
ATOM 934 C CA . GLY A 1 124 ? -54.211 8.142 13.994 1.00 49.34 124 GLY A CA 1
ATOM 935 C C . GLY A 1 124 ? -55.598 8.264 13.358 1.00 49.34 124 GLY A C 1
ATOM 936 O O . GLY A 1 124 ? -55.726 8.802 12.270 1.00 49.34 124 GLY A O 1
ATOM 937 N N . LEU A 1 125 ? -56.617 7.730 14.040 1.00 54.09 125 LEU A N 1
ATOM 938 C CA . LEU A 1 125 ? -57.978 8.280 14.176 1.00 54.09 125 LEU A CA 1
ATOM 939 C C . LEU A 1 125 ? -58.687 8.983 12.981 1.00 54.09 125 LEU A C 1
ATOM 941 O O . LEU A 1 125 ? -58.313 10.070 12.556 1.00 54.09 125 LEU A O 1
ATOM 945 N N . ARG A 1 126 ? -59.916 8.484 12.728 1.00 54.22 126 ARG A N 1
ATOM 946 C CA . ARG A 1 126 ? -61.146 9.137 12.193 1.00 54.22 126 ARG A CA 1
ATOM 947 C C . ARG A 1 126 ? -61.455 8.954 10.704 1.00 54.22 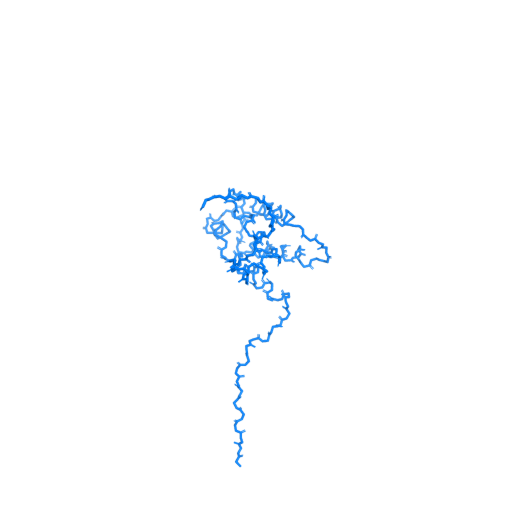126 ARG A C 1
ATOM 949 O O . ARG A 1 126 ? -60.805 9.521 9.840 1.00 54.22 126 ARG A O 1
ATOM 956 N N . GLY A 1 127 ? -62.612 8.339 10.437 1.00 48.16 127 GLY A N 1
ATOM 957 C CA . GLY A 1 127 ? -63.290 8.474 9.145 1.00 48.16 127 GLY A CA 1
ATOM 958 C C . GLY A 1 127 ? -64.481 7.541 8.948 1.00 48.16 127 GLY A C 1
ATOM 959 O O . GLY A 1 127 ? -64.375 6.535 8.272 1.00 48.16 127 GLY A O 1
ATOM 960 N N . ARG A 1 128 ? -65.609 7.884 9.569 1.00 56.59 128 ARG A N 1
ATOM 961 C CA . ARG A 1 128 ? -66.955 7.309 9.394 1.00 56.59 128 ARG A CA 1
ATOM 962 C C . ARG A 1 128 ? -67.464 7.454 7.933 1.00 56.59 128 ARG A C 1
ATOM 964 O O . ARG A 1 128 ? -67.128 8.454 7.308 1.00 56.59 128 ARG A O 1
ATOM 971 N N . GLN A 1 129 ? -68.441 6.606 7.560 1.00 52.78 129 GLN A N 1
ATOM 972 C CA . GLN A 1 129 ? -69.413 6.683 6.430 1.00 52.78 129 GLN A CA 1
ATOM 973 C C . GLN A 1 129 ? -68.929 6.009 5.126 1.00 52.78 129 GLN A C 1
ATOM 975 O O . GLN A 1 129 ? -67.810 6.262 4.706 1.00 52.78 129 GLN A O 1
ATOM 980 N N . PHE A 1 130 ? -69.673 5.127 4.450 1.00 48.78 130 PHE A N 1
ATOM 981 C CA . PHE A 1 130 ? -71.120 4.865 4.378 1.00 48.78 130 PHE A CA 1
ATOM 982 C C . PHE A 1 130 ? -71.432 3.364 4.399 1.00 48.78 130 PHE A C 1
ATOM 984 O O . PHE A 1 130 ? -70.579 2.587 3.918 1.00 48.78 130 PHE A O 1
#

Organism: NCBI:txid2483200

InterPro domains:
  IPR019398 Pre-rRNA-processing protein TSR2 [PF10273] (21-99)
  IPR019398 Pre-rRNA-processing protein TSR2 [PTHR21250] (8-102)

pLDDT: mean 73.19, std 17.38, range [34.59, 91.31]

Radius of gyration: 24.27 Å; chains: 1; bounding box: 86×64×36 Å

Secondary structure (DSSP, 8-state):
----------------HHHHHHHHHHHHHHH-HHHHHHHHTT-SSS-HHHHHHHHHHHHHHHHTSSS---HHHHHHHHHHHHHHHH----TTSHHHHHHHHHSGGGGGSSS-------------------

Sequence (130 aa):
MSSTQVVAAAPPQVQNGREVFQVAVRAVFSRWTLLRLAIEQGWSDGDGSALANELLHRVLALLLTDKKVYQDEVEDLLFESLESMFNALAEDGSVEEVSSLLHPASVVAGSSALNPPQAQTPDGLRGRQF

Foldseek 3Di:
DDDPDPPDPDDPPPDDPLVVLLVQLVVLLVPPPQLVCLQVVVLFPDNSVVLSVVLSVVLSVQLPDPDDDDLVNQLVSVQCSCCVGSVDGDPPCVSSVSSVSSPCVVVVVPPPPDDDDDDDDDDDDDDDDD